Protein AF-A0A6P4F4S9-F1 (afdb_monomer)

pLDDT: mean 83.83, std 7.06, range [58.62, 95.06]

Radius of gyration: 34.15 Å; Cα contacts (8 Å, |Δi|>4): 92; chains: 1; bounding box: 69×29×88 Å

Nearest PDB structures (foldseek):
  9b37-assembly1_A  TM=6.968E-01  e=6.459E-10  Rattus norvegicus
  9dxs-assembly1_A  TM=6.584E-01  e=6.852E-10  Rattus norvegicus
  9b61-assembly1_D  TM=5.769E-01  e=2.370E-08  Rattus norvegicus
  9b67-assembly1_D  TM=5.600E-01  e=2.234E-08  Rattus norvegicus
  7tnn-assembly1_C  TM=4.985E-01  e=6.862E-08  Rattus norvegicus

Sequence (135 aa):
MTLAFVFIARLSYREWLPPNPAIQDPDELENIWNVNNSTWLMVGSIMQQGCDILPRGPHMRILTGMWWFFALMMLSTYTANLAAFLTSNKWQSSIKSLQDLIEQDEVQFGSMRGDSTSLFFSESNDTDYQRAWTR

Mean predicted aligned error: 11.66 Å

Organism: Drosophila rhopaloa (NCBI:txid1041015)

Secondary structure (DSSP, 8-state):
-HHHHHHHHHH-GGGEE-SSTT-SS-S--EE---HHHHHHHHHHHHTT---S----SHHHHHHHHHHHHHHHHHHHHHHHHHHHHHH------S-SSHHHHHH-SSS-----TTSHHHHHHHH---HHHHHHHH-

Structure (mmCIF, N/CA/C/O backbone):
data_AF-A0A6P4F4S9-F1
#
_entry.id   AF-A0A6P4F4S9-F1
#
loop_
_atom_site.group_PDB
_atom_site.id
_atom_site.type_symbol
_atom_site.label_atom_id
_atom_site.label_alt_id
_atom_site.label_comp_id
_atom_site.label_asym_id
_atom_site.label_entity_id
_atom_site.label_seq_id
_atom_site.pdbx_PDB_ins_code
_atom_site.Cartn_x
_atom_site.Cartn_y
_atom_site.Cartn_z
_atom_site.occupancy
_atom_site.B_iso_or_equiv
_atom_site.auth_seq_id
_atom_site.auth_comp_id
_atom_site.auth_asym_id
_atom_site.auth_atom_id
_atom_site.pdbx_PDB_model_num
ATOM 1 N N . MET A 1 1 ? -1.302 1.464 -13.918 1.00 80.50 1 MET A N 1
ATOM 2 C CA . MET A 1 1 ? 0.126 1.825 -13.765 1.00 80.50 1 MET A CA 1
ATOM 3 C C . MET A 1 1 ? 1.057 0.959 -14.596 1.00 80.50 1 MET A C 1
ATOM 5 O O . MET A 1 1 ? 1.834 1.520 -15.348 1.00 80.50 1 MET A O 1
ATOM 9 N N . THR A 1 2 ? 0.957 -0.371 -14.538 1.00 86.38 2 THR A N 1
ATOM 10 C CA . THR A 1 2 ? 1.782 -1.297 -15.345 1.00 86.38 2 THR A CA 1
ATOM 11 C C . THR A 1 2 ? 1.770 -0.983 -16.846 1.00 86.38 2 THR A C 1
ATOM 13 O O . THR A 1 2 ? 2.827 -0.864 -17.449 1.00 86.38 2 THR A O 1
ATOM 16 N N . LEU A 1 3 ? 0.594 -0.745 -17.436 1.00 86.25 3 LEU A N 1
ATOM 17 C CA . LEU A 1 3 ? 0.472 -0.378 -18.855 1.00 86.25 3 LEU A CA 1
ATOM 18 C C . LEU A 1 3 ? 1.090 0.990 -19.176 1.00 86.25 3 LEU A C 1
ATOM 20 O O . LEU A 1 3 ? 1.766 1.132 -20.187 1.00 86.25 3 LEU A O 1
ATOM 24 N N . ALA A 1 4 ? 0.909 1.980 -18.296 1.00 85.44 4 ALA A N 1
ATOM 25 C CA . ALA A 1 4 ? 1.530 3.297 -18.447 1.00 85.44 4 ALA A CA 1
ATOM 26 C C . ALA A 1 4 ? 3.061 3.207 -18.342 1.00 85.44 4 ALA A C 1
ATOM 28 O O . ALA A 1 4 ? 3.774 3.849 -19.106 1.00 85.44 4 ALA A O 1
ATOM 29 N N . PHE A 1 5 ? 3.561 2.360 -17.441 1.00 88.81 5 PHE A N 1
ATOM 30 C CA . PHE A 1 5 ? 4.981 2.075 -17.285 1.00 88.81 5 PHE A CA 1
ATOM 31 C C . PHE A 1 5 ? 5.559 1.421 -18.544 1.00 88.81 5 PHE A C 1
ATOM 33 O O . PHE A 1 5 ? 6.561 1.898 -19.059 1.00 88.81 5 PHE A O 1
ATOM 40 N N . VAL A 1 6 ? 4.899 0.393 -19.092 1.00 89.12 6 VAL A N 1
ATOM 41 C CA . VAL A 1 6 ? 5.307 -0.245 -20.358 1.00 89.12 6 VAL A CA 1
ATOM 42 C C . VAL A 1 6 ? 5.266 0.756 -21.514 1.00 89.12 6 VAL A C 1
ATOM 44 O O . VAL A 1 6 ? 6.193 0.803 -22.316 1.00 89.12 6 VAL A O 1
ATOM 47 N N . PHE A 1 7 ? 4.238 1.602 -21.589 1.00 88.38 7 PHE A N 1
ATOM 48 C CA . PHE A 1 7 ? 4.127 2.620 -22.633 1.00 88.38 7 PHE A CA 1
ATOM 49 C C . PHE A 1 7 ? 5.285 3.628 -22.583 1.00 88.38 7 PHE A C 1
ATOM 51 O O . PHE A 1 7 ? 5.947 3.866 -23.593 1.00 88.38 7 PHE A O 1
ATOM 58 N N . ILE A 1 8 ? 5.593 4.169 -21.401 1.00 87.00 8 ILE A N 1
ATOM 59 C CA . ILE A 1 8 ? 6.705 5.115 -21.222 1.00 87.00 8 ILE A CA 1
ATOM 60 C C . ILE A 1 8 ? 8.056 4.413 -21.431 1.00 87.00 8 ILE A C 1
ATOM 62 O O . ILE A 1 8 ? 8.958 5.003 -22.026 1.00 87.00 8 ILE A O 1
ATOM 66 N N . ALA A 1 9 ? 8.185 3.143 -21.033 1.00 86.19 9 ALA A N 1
ATOM 67 C CA . ALA A 1 9 ? 9.382 2.347 -21.287 1.00 86.19 9 ALA A CA 1
ATOM 68 C C . ALA A 1 9 ? 9.635 2.166 -22.787 1.00 86.19 9 ALA A C 1
ATOM 70 O O . ALA A 1 9 ? 10.780 2.238 -23.222 1.00 86.19 9 ALA A O 1
ATOM 71 N N . ARG A 1 10 ? 8.581 1.967 -23.590 1.00 85.06 10 ARG A N 1
ATOM 72 C CA . ARG A 1 10 ? 8.689 1.835 -25.052 1.00 85.06 10 ARG A CA 1
ATOM 73 C C . ARG A 1 10 ? 9.049 3.158 -25.730 1.00 85.06 10 ARG A C 1
ATOM 75 O O . ARG A 1 10 ? 9.810 3.143 -26.691 1.00 85.06 10 ARG A O 1
ATOM 82 N N . LEU A 1 11 ? 8.567 4.287 -25.205 1.00 84.19 11 LEU A N 1
ATOM 83 C CA . LEU A 1 11 ? 8.919 5.627 -25.693 1.00 84.19 11 LEU A CA 1
ATOM 84 C C . LEU A 1 11 ? 10.331 6.075 -25.284 1.00 84.19 11 LEU A C 1
ATOM 86 O O . LEU A 1 11 ? 10.925 6.932 -25.937 1.00 84.19 11 LEU A O 1
ATOM 90 N N . SER A 1 12 ? 10.881 5.534 -24.195 1.00 83.25 12 SER A N 1
ATOM 91 C CA . SER A 1 12 ? 12.186 5.954 -23.694 1.00 83.25 12 SER A CA 1
ATOM 92 C C . SER A 1 12 ? 13.322 5.237 -24.421 1.00 83.25 12 SER A C 1
ATOM 94 O O . SER A 1 12 ? 13.629 4.089 -24.122 1.00 83.25 12 SER A O 1
ATOM 96 N N . TYR A 1 13 ? 14.016 5.949 -25.316 1.00 75.94 13 TYR A N 1
ATOM 97 C CA . TYR A 1 13 ? 15.194 5.436 -26.037 1.00 75.94 13 TYR A CA 1
ATOM 98 C C . TYR A 1 13 ? 16.275 4.844 -25.108 1.00 75.94 13 TYR A C 1
ATOM 100 O O . TYR A 1 13 ? 16.947 3.885 -25.458 1.00 75.94 13 TYR A O 1
ATOM 108 N N . ARG A 1 14 ? 16.403 5.366 -23.881 1.00 78.06 14 ARG A N 1
ATOM 109 C CA . ARG A 1 14 ? 17.406 4.930 -22.890 1.00 78.06 14 ARG A CA 1
ATOM 110 C C . ARG A 1 14 ? 17.157 3.548 -22.275 1.00 78.06 14 ARG A C 1
ATOM 112 O O . ARG A 1 14 ? 18.039 3.046 -21.584 1.00 78.06 14 ARG A O 1
ATOM 119 N N . GLU A 1 15 ? 15.972 2.978 -22.463 1.00 81.75 15 GLU A N 1
ATOM 120 C CA . GLU A 1 15 ? 15.626 1.636 -21.970 1.00 81.75 15 GLU A CA 1
ATOM 121 C C . GLU A 1 15 ? 15.929 0.536 -22.997 1.00 81.75 15 GLU A C 1
ATOM 123 O O . GLU A 1 15 ? 15.884 -0.645 -22.660 1.00 81.75 15 GLU A O 1
ATOM 128 N N . TRP A 1 16 ? 16.242 0.914 -24.238 1.00 83.56 16 TRP A N 1
ATOM 129 C CA . TRP A 1 16 ? 16.618 -0.010 -25.298 1.00 83.56 16 TRP A CA 1
ATOM 130 C C . TRP A 1 16 ? 18.091 -0.378 -25.134 1.00 83.56 16 TRP A C 1
ATOM 132 O O . TRP A 1 16 ? 18.956 0.501 -25.088 1.00 83.56 16 TRP A O 1
ATOM 142 N N . LEU A 1 17 ? 18.372 -1.671 -24.985 1.00 79.56 17 LEU A N 1
ATOM 143 C CA . LEU A 1 17 ? 19.703 -2.183 -24.677 1.00 79.56 17 LEU A CA 1
ATOM 144 C C . LEU A 1 17 ? 20.108 -3.294 -25.639 1.00 79.56 17 LEU A C 1
ATOM 146 O O . LEU A 1 17 ? 19.248 -4.055 -26.081 1.00 79.56 17 LEU A O 1
ATOM 150 N N . PRO A 1 18 ? 21.411 -3.426 -25.934 1.00 78.38 18 PRO A N 1
ATOM 151 C CA . PRO A 1 18 ? 21.901 -4.590 -26.646 1.00 78.38 18 PRO A CA 1
ATOM 152 C C . PRO A 1 18 ? 21.633 -5.864 -25.832 1.00 78.38 18 PRO A C 1
ATOM 154 O O . PRO A 1 18 ? 21.865 -5.855 -24.617 1.00 78.38 18 PRO A O 1
ATOM 157 N N . PRO A 1 19 ? 21.237 -6.974 -26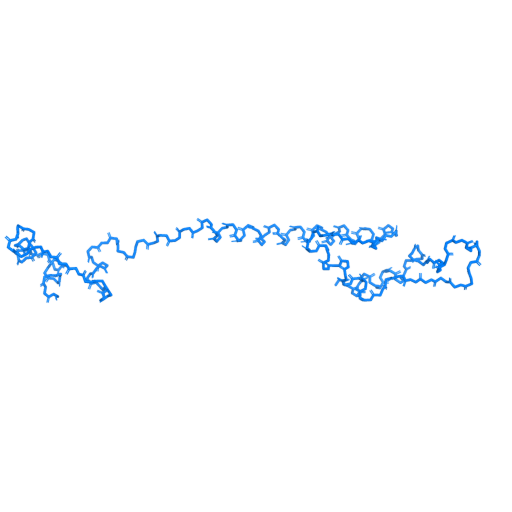.479 1.00 75.50 19 PRO A N 1
ATOM 158 C CA . PRO A 1 19 ? 21.075 -8.266 -25.811 1.00 75.50 19 PRO A CA 1
ATOM 159 C C . PRO A 1 19 ? 22.389 -8.765 -25.190 1.00 75.50 19 PRO A C 1
ATOM 161 O O . PRO A 1 19 ? 22.375 -9.460 -24.175 1.00 75.50 19 PRO A O 1
ATOM 164 N N . ASN A 1 20 ? 23.538 -8.360 -25.749 1.00 76.38 20 ASN A N 1
ATOM 165 C CA . ASN A 1 20 ? 24.855 -8.624 -25.181 1.00 76.38 20 ASN A CA 1
ATOM 166 C C . ASN A 1 20 ? 25.667 -7.322 -25.017 1.00 76.38 20 ASN A C 1
ATOM 168 O O . ASN A 1 20 ? 26.013 -6.699 -26.023 1.00 76.38 20 ASN A O 1
ATOM 172 N N . PRO A 1 21 ? 26.047 -6.921 -23.787 1.00 71.94 21 PRO A N 1
ATOM 173 C CA . PRO A 1 21 ? 26.797 -5.685 -23.542 1.00 71.94 21 PRO A CA 1
ATOM 174 C C . PRO A 1 21 ? 28.233 -5.688 -24.099 1.00 71.94 21 PRO A C 1
ATOM 176 O O . PRO A 1 21 ? 28.885 -4.649 -24.077 1.00 71.94 21 PRO A O 1
ATOM 179 N N . ALA A 1 22 ? 28.737 -6.831 -24.578 1.00 74.94 22 ALA A N 1
ATOM 180 C CA . ALA A 1 22 ? 30.067 -6.953 -25.179 1.00 74.94 22 ALA A CA 1
ATOM 181 C C . ALA A 1 22 ? 30.121 -6.589 -26.679 1.00 74.94 22 ALA A C 1
ATOM 183 O O . ALA A 1 22 ? 31.210 -6.533 -27.246 1.00 74.94 22 ALA A O 1
ATOM 184 N N . ILE A 1 23 ? 28.973 -6.366 -27.330 1.00 73.19 23 ILE A N 1
ATOM 185 C CA . ILE A 1 23 ? 28.895 -5.993 -28.750 1.00 73.19 23 ILE A CA 1
ATOM 186 C C . ILE A 1 23 ? 28.836 -4.463 -28.846 1.00 73.19 23 ILE A C 1
ATOM 188 O O . ILE A 1 23 ? 27.979 -3.837 -28.226 1.00 73.19 23 ILE A O 1
ATOM 192 N N . GLN A 1 24 ? 29.772 -3.869 -29.591 1.00 67.44 24 GLN A N 1
ATOM 193 C CA . GLN A 1 24 ? 29.969 -2.415 -29.649 1.00 67.44 24 GLN A CA 1
ATOM 194 C C . GLN A 1 24 ? 28.932 -1.705 -30.537 1.00 67.44 24 GLN A C 1
ATOM 196 O O . GLN A 1 24 ? 28.480 -0.622 -30.174 1.00 67.44 24 GLN A O 1
ATOM 201 N N . ASP A 1 25 ? 28.500 -2.362 -31.619 1.00 71.19 25 ASP A N 1
ATOM 202 C CA . ASP A 1 25 ? 27.428 -1.924 -32.519 1.00 71.19 25 ASP A CA 1
ATOM 203 C C . ASP A 1 25 ? 26.399 -3.060 -32.661 1.00 71.19 25 ASP A C 1
ATOM 205 O O . ASP A 1 25 ? 26.595 -3.985 -33.450 1.00 71.19 25 ASP A O 1
ATOM 209 N N . PRO A 1 26 ? 25.351 -3.080 -31.826 1.00 70.19 26 PRO A N 1
ATOM 210 C CA . PRO A 1 26 ? 24.313 -4.100 -31.893 1.00 70.19 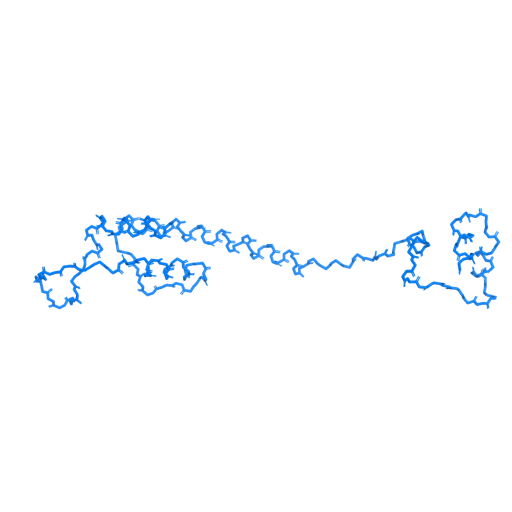26 PRO A CA 1
ATOM 211 C C . PRO A 1 26 ? 23.346 -3.830 -33.056 1.00 70.19 26 PRO A C 1
ATOM 213 O O . PRO A 1 26 ? 22.813 -2.728 -33.176 1.00 70.19 26 PRO A O 1
ATOM 216 N N . ASP A 1 27 ? 23.058 -4.855 -33.859 1.00 71.25 27 ASP A N 1
ATOM 217 C CA . ASP A 1 27 ?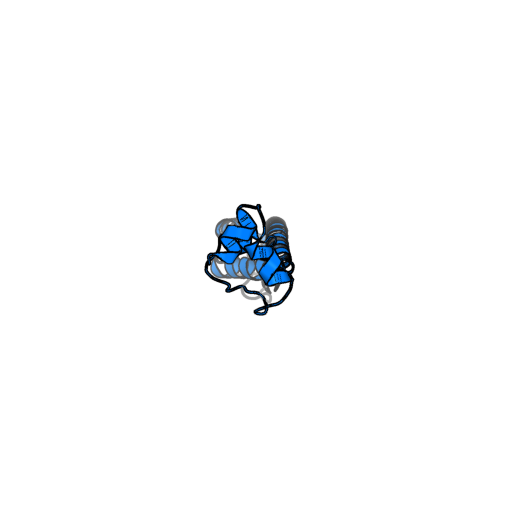 22.043 -4.785 -34.924 1.00 71.25 27 ASP A CA 1
ATOM 218 C C . ASP A 1 27 ? 20.609 -4.693 -34.362 1.00 71.25 27 ASP A C 1
ATOM 220 O O . ASP A 1 27 ? 19.703 -4.173 -35.013 1.00 71.25 27 ASP A O 1
ATOM 224 N N . GLU A 1 28 ? 20.404 -5.165 -33.127 1.00 75.38 28 GLU A N 1
ATOM 225 C CA . GLU A 1 28 ? 19.105 -5.212 -32.457 1.00 75.38 28 GLU A CA 1
ATOM 226 C C . GLU A 1 28 ? 19.201 -4.646 -31.034 1.00 75.38 28 GLU A C 1
ATOM 228 O O . GLU A 1 28 ? 20.093 -5.000 -30.258 1.00 75.38 28 GLU A O 1
ATOM 233 N N . LEU A 1 29 ? 18.257 -3.770 -30.674 1.00 80.00 29 LEU A N 1
ATOM 234 C CA . LEU A 1 29 ? 18.060 -3.336 -29.295 1.00 80.00 29 LEU A CA 1
ATOM 235 C C . LEU A 1 29 ? 16.774 -3.945 -28.742 1.00 80.00 29 LEU A C 1
ATOM 237 O O . LEU A 1 29 ? 15.713 -3.872 -29.363 1.00 80.00 29 LEU A O 1
ATOM 241 N N . GLU A 1 30 ? 16.854 -4.464 -27.525 1.00 79.00 30 GLU A N 1
ATOM 242 C CA . GLU A 1 30 ? 15.724 -5.040 -26.815 1.00 79.00 30 GLU A CA 1
ATOM 243 C C . GLU A 1 30 ? 15.279 -4.144 -25.662 1.00 79.00 30 GLU A C 1
ATOM 245 O O . GLU A 1 30 ? 16.075 -3.495 -24.979 1.00 79.00 30 GLU A O 1
ATOM 250 N N . ASN A 1 31 ? 13.969 -4.132 -25.425 1.00 83.50 31 ASN A N 1
ATOM 251 C CA . ASN A 1 31 ? 13.378 -3.494 -24.261 1.00 83.50 31 ASN A CA 1
ATOM 252 C C . ASN A 1 31 ? 12.944 -4.570 -23.262 1.00 83.50 31 ASN A C 1
ATOM 254 O O . ASN A 1 31 ? 12.039 -5.360 -23.536 1.00 83.50 31 ASN A O 1
ATOM 258 N N . ILE A 1 32 ? 13.570 -4.568 -22.086 1.00 82.44 32 ILE A N 1
ATOM 259 C CA . ILE A 1 32 ? 13.350 -5.557 -21.019 1.00 82.44 32 ILE A CA 1
ATOM 260 C C . ILE A 1 32 ? 11.955 -5.381 -20.375 1.00 82.44 32 ILE A C 1
ATOM 262 O O . ILE A 1 32 ? 11.433 -6.288 -19.719 1.00 82.44 32 ILE A O 1
ATOM 266 N N . TRP A 1 33 ? 11.302 -4.231 -20.569 1.00 84.81 33 TRP A N 1
ATOM 267 C CA . TRP A 1 33 ? 10.015 -3.908 -19.957 1.00 84.81 33 TRP A CA 1
ATOM 268 C C . TRP A 1 33 ? 8.828 -4.467 -20.744 1.00 84.81 33 TRP A C 1
ATOM 270 O O . TRP A 1 33 ? 8.217 -3.812 -21.593 1.00 84.81 33 TRP A O 1
ATOM 280 N N . ASN A 1 34 ? 8.463 -5.694 -20.385 1.00 87.12 34 ASN A N 1
ATOM 281 C CA . ASN A 1 34 ? 7.188 -6.315 -20.732 1.00 87.12 34 ASN A CA 1
ATOM 282 C C . ASN A 1 34 ? 6.191 -6.205 -19.572 1.00 87.12 34 ASN A C 1
ATOM 284 O O . ASN A 1 34 ? 6.580 -5.962 -18.430 1.00 87.12 34 ASN A O 1
ATOM 288 N N . VAL A 1 35 ? 4.903 -6.449 -19.842 1.00 88.12 35 VAL A N 1
ATOM 289 C CA . VAL A 1 35 ? 3.836 -6.390 -18.821 1.00 88.12 35 VAL A CA 1
ATOM 290 C C . VAL A 1 35 ? 4.165 -7.263 -17.608 1.00 88.12 35 VAL A C 1
ATOM 292 O O . VAL A 1 35 ? 3.971 -6.820 -16.478 1.00 88.12 35 VAL A O 1
ATOM 295 N N . ASN A 1 36 ? 4.732 -8.453 -17.820 1.00 89.31 36 ASN A N 1
ATOM 296 C CA . ASN A 1 36 ? 5.138 -9.351 -16.736 1.00 89.31 36 ASN A CA 1
ATOM 297 C C . ASN A 1 36 ? 6.242 -8.735 -15.865 1.00 89.31 36 ASN A C 1
ATOM 299 O O . ASN A 1 36 ? 6.080 -8.647 -14.651 1.00 89.31 36 ASN A O 1
ATOM 303 N N . ASN A 1 37 ? 7.312 -8.223 -16.477 1.00 88.00 37 ASN A N 1
ATOM 304 C CA . ASN A 1 37 ? 8.438 -7.613 -15.759 1.00 88.00 37 ASN A CA 1
ATOM 305 C C . ASN A 1 37 ? 8.020 -6.329 -15.026 1.00 88.00 37 ASN A C 1
ATOM 307 O O . ASN A 1 37 ? 8.404 -6.105 -13.879 1.00 88.00 37 ASN A O 1
ATOM 311 N N . SER A 1 38 ? 7.167 -5.507 -15.641 1.00 88.88 38 SER A N 1
ATOM 312 C CA . SER A 1 38 ? 6.597 -4.329 -14.982 1.00 88.88 38 SER A CA 1
ATOM 313 C C . SER A 1 38 ? 5.657 -4.703 -13.835 1.00 88.88 38 SER A C 1
ATOM 315 O O . SER A 1 38 ? 5.621 -4.006 -12.827 1.00 88.88 38 SER A O 1
ATOM 317 N N . THR A 1 39 ? 4.908 -5.801 -13.954 1.00 89.12 39 THR A N 1
ATOM 318 C CA . THR A 1 39 ? 4.060 -6.303 -12.861 1.00 89.12 39 THR A CA 1
ATOM 319 C C . THR A 1 39 ? 4.912 -6.831 -11.712 1.00 89.12 39 THR A C 1
ATOM 321 O O . THR A 1 39 ? 4.614 -6.533 -10.559 1.00 89.12 39 THR A O 1
ATOM 324 N N . TRP A 1 40 ? 6.013 -7.519 -12.015 1.00 89.25 40 TRP A N 1
ATOM 325 C CA . TRP A 1 40 ? 6.972 -7.986 -11.017 1.00 89.25 40 TRP A CA 1
ATOM 326 C C . TRP A 1 40 ? 7.560 -6.835 -10.191 1.00 89.25 40 TRP A C 1
ATOM 328 O O . TRP A 1 40 ? 7.498 -6.867 -8.964 1.00 89.25 40 TRP A O 1
ATOM 338 N N . LEU A 1 41 ? 8.014 -5.762 -10.852 1.00 88.00 41 LEU A N 1
ATOM 339 C CA . LEU A 1 41 ? 8.458 -4.526 -10.191 1.00 88.00 41 LEU A CA 1
ATOM 340 C C . LEU A 1 41 ? 7.375 -3.951 -9.261 1.00 88.00 41 LEU A C 1
ATOM 342 O O . LEU A 1 41 ? 7.666 -3.504 -8.150 1.00 88.00 41 LEU A O 1
ATOM 346 N N . MET A 1 42 ? 6.121 -3.939 -9.711 1.00 88.31 42 MET A N 1
ATOM 347 C CA . MET A 1 42 ? 5.012 -3.329 -8.972 1.00 88.31 42 MET A CA 1
ATOM 348 C C . MET A 1 42 ? 4.652 -4.132 -7.723 1.00 88.31 42 MET A C 1
ATOM 350 O O . MET A 1 42 ? 4.476 -3.543 -6.657 1.00 88.31 42 MET A O 1
ATOM 354 N N . VAL A 1 43 ? 4.611 -5.462 -7.837 1.00 89.56 43 VAL A N 1
ATOM 355 C CA . VAL A 1 43 ? 4.386 -6.373 -6.706 1.00 89.56 43 VAL A CA 1
ATOM 356 C C . VAL A 1 43 ? 5.552 -6.303 -5.719 1.00 89.56 43 VAL A C 1
ATOM 358 O O . VAL A 1 43 ? 5.321 -6.087 -4.529 1.00 89.56 43 VAL A O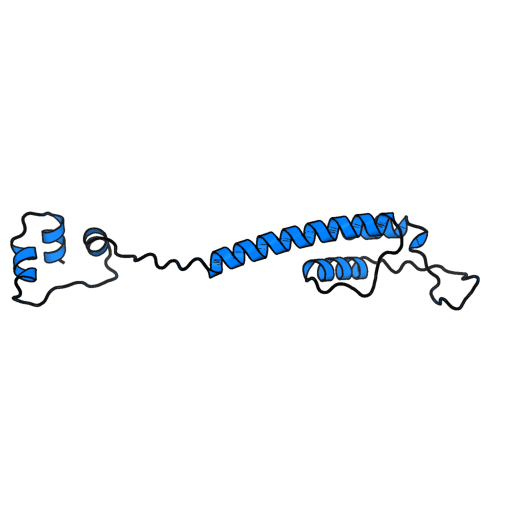 1
ATOM 361 N N . GLY A 1 44 ? 6.797 -6.380 -6.201 1.00 89.31 44 GLY A N 1
ATOM 362 C CA . GLY A 1 44 ? 7.994 -6.277 -5.358 1.00 89.31 44 GLY A CA 1
ATOM 363 C C . GLY A 1 44 ? 8.085 -4.946 -4.603 1.00 89.31 44 GLY A C 1
ATOM 364 O O . GLY A 1 44 ? 8.515 -4.910 -3.450 1.00 89.31 44 GLY A O 1
ATOM 365 N N . SER A 1 45 ? 7.599 -3.857 -5.210 1.00 88.38 45 SER A N 1
ATOM 366 C CA . SER A 1 45 ? 7.519 -2.538 -4.568 1.00 88.38 45 SER A CA 1
ATOM 367 C C . SER A 1 45 ? 6.498 -2.486 -3.426 1.00 88.38 45 SER A C 1
ATOM 369 O O . SER A 1 45 ? 6.778 -1.881 -2.396 1.00 88.38 45 SER A O 1
ATOM 371 N N . ILE A 1 46 ? 5.329 -3.124 -3.577 1.00 88.75 46 ILE A N 1
ATOM 372 C CA . ILE A 1 46 ? 4.316 -3.205 -2.507 1.00 88.75 46 ILE A CA 1
ATOM 373 C C . ILE A 1 46 ? 4.826 -4.071 -1.349 1.00 88.75 46 ILE A C 1
ATOM 375 O O . ILE A 1 46 ? 4.617 -3.736 -0.187 1.00 88.75 46 ILE A O 1
ATOM 379 N N . MET A 1 47 ? 5.526 -5.162 -1.664 1.00 89.12 47 MET A N 1
ATOM 380 C CA . MET A 1 47 ? 6.071 -6.094 -0.673 1.00 89.12 47 MET A CA 1
ATOM 381 C C . MET A 1 47 ? 7.364 -5.607 0.004 1.00 89.12 47 MET A C 1
ATOM 383 O O . MET A 1 47 ? 7.904 -6.328 0.836 1.00 89.12 47 MET A O 1
ATOM 387 N N . GLN A 1 48 ? 7.879 -4.421 -0.343 1.00 83.69 48 GLN A N 1
ATOM 388 C CA . GLN A 1 48 ? 9.175 -3.893 0.121 1.00 83.69 48 GLN A CA 1
ATOM 389 C C . GLN A 1 48 ? 10.393 -4.796 -0.163 1.00 83.69 48 GLN A C 1
ATOM 391 O O . GLN A 1 48 ? 11.446 -4.620 0.442 1.00 83.69 48 GLN A O 1
ATOM 396 N N . GLN A 1 49 ? 10.284 -5.746 -1.095 1.00 83.56 49 GLN A N 1
ATOM 397 C CA . GLN A 1 49 ? 11.373 -6.678 -1.424 1.00 83.56 49 GLN A CA 1
ATOM 398 C C . GLN A 1 49 ? 12.346 -6.103 -2.462 1.00 83.56 49 GLN A C 1
ATOM 400 O O . GLN A 1 49 ? 13.478 -6.566 -2.575 1.00 83.56 49 GLN A O 1
ATOM 405 N N . GLY A 1 50 ? 1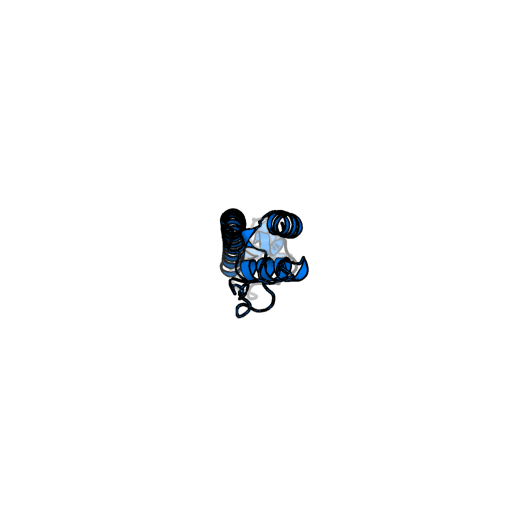1.924 -5.072 -3.201 1.00 79.44 50 GLY A N 1
ATOM 406 C CA . GLY A 1 50 ? 12.691 -4.534 -4.322 1.00 79.44 50 GLY A CA 1
ATOM 407 C C . GLY A 1 50 ? 12.631 -5.444 -5.552 1.00 79.44 50 GLY A C 1
ATOM 408 O O . GLY A 1 50 ? 11.796 -6.343 -5.644 1.00 79.44 50 GLY A O 1
ATOM 409 N N . CYS A 1 51 ? 13.475 -5.167 -6.541 1.00 80.69 51 CYS A N 1
ATOM 410 C CA . CYS A 1 51 ? 13.581 -5.953 -7.767 1.00 80.69 51 CYS A CA 1
ATOM 411 C C . CYS A 1 51 ? 14.982 -5.815 -8.371 1.00 80.69 51 CYS A C 1
ATOM 413 O O . CYS A 1 51 ? 15.600 -4.756 -8.260 1.00 80.69 51 CYS A O 1
ATOM 415 N N . ASP A 1 52 ? 15.433 -6.835 -9.097 1.00 79.12 52 ASP A N 1
ATOM 416 C CA . ASP A 1 52 ? 16.744 -6.810 -9.766 1.00 79.12 52 ASP A CA 1
ATOM 417 C C . ASP A 1 52 ? 16.755 -5.935 -11.033 1.00 79.12 52 ASP A C 1
ATOM 419 O O . ASP A 1 52 ? 17.792 -5.438 -11.471 1.00 79.12 52 ASP A O 1
ATOM 423 N N . ILE A 1 53 ? 15.579 -5.710 -11.621 1.00 80.94 53 ILE A N 1
ATOM 424 C CA . ILE A 1 53 ? 15.378 -4.908 -12.832 1.00 80.94 53 ILE A CA 1
ATOM 425 C C . ILE A 1 53 ? 15.043 -3.465 -12.459 1.00 80.94 53 ILE A C 1
ATOM 427 O O . ILE A 1 53 ? 13.935 -3.177 -12.013 1.00 80.94 53 ILE A O 1
ATOM 431 N N . LEU A 1 54 ? 15.988 -2.544 -12.669 1.00 82.31 54 LEU A N 1
ATOM 432 C CA . LEU A 1 54 ? 15.803 -1.119 -12.380 1.00 82.31 54 LEU A CA 1
ATOM 433 C C . LEU A 1 54 ? 15.695 -0.264 -13.651 1.00 82.31 54 LEU A C 1
ATOM 435 O O . LEU A 1 54 ? 16.493 -0.432 -14.576 1.00 82.31 54 LEU A O 1
ATOM 439 N N . PRO A 1 55 ? 14.783 0.725 -13.670 1.00 84.50 55 PRO A N 1
ATOM 440 C CA . PRO A 1 55 ? 14.679 1.669 -14.772 1.00 84.50 55 PRO A CA 1
ATOM 441 C C . PRO A 1 55 ? 15.879 2.620 -14.833 1.00 84.50 55 PRO A C 1
ATOM 443 O O . PRO A 1 55 ? 16.369 3.140 -13.819 1.00 84.50 55 PRO A O 1
ATOM 446 N N . ARG A 1 56 ? 16.345 2.894 -16.052 1.00 81.06 56 ARG A N 1
ATOM 447 C CA . ARG A 1 56 ? 17.534 3.719 -16.317 1.00 81.06 56 ARG A CA 1
ATOM 448 C C . ARG A 1 56 ? 17.174 5.143 -16.718 1.00 81.06 56 ARG A C 1
ATOM 450 O O . ARG A 1 56 ? 17.836 6.087 -16.286 1.00 81.06 56 ARG A O 1
ATOM 457 N N . GLY A 1 57 ? 16.126 5.313 -17.517 1.00 85.19 57 GLY A N 1
ATOM 458 C CA . GLY A 1 57 ? 15.668 6.600 -18.016 1.00 85.19 57 GLY A CA 1
ATOM 459 C C . GLY A 1 57 ? 15.178 7.523 -16.890 1.00 85.19 57 GLY A C 1
ATOM 460 O O . GLY A 1 57 ? 14.518 7.065 -15.954 1.00 85.19 57 GLY A O 1
ATOM 461 N N . PRO A 1 58 ? 15.434 8.845 -16.973 1.00 85.31 58 PRO A N 1
ATOM 462 C CA . PRO A 1 58 ? 15.010 9.792 -15.937 1.00 85.31 58 PRO A CA 1
ATOM 463 C C . PRO A 1 58 ? 13.486 9.795 -15.740 1.00 85.31 58 PRO A C 1
ATOM 465 O O . PRO A 1 58 ? 13.009 9.818 -14.611 1.00 85.31 58 PRO A O 1
ATOM 468 N N . HIS A 1 59 ? 12.717 9.683 -16.826 1.00 87.25 59 HIS A N 1
ATOM 469 C CA . HIS A 1 59 ? 11.252 9.629 -16.782 1.00 87.25 59 HIS A CA 1
ATOM 470 C C . HIS A 1 59 ? 10.740 8.382 -16.049 1.00 87.25 59 HIS A C 1
ATOM 472 O O . HIS A 1 59 ? 9.830 8.464 -15.226 1.00 87.25 59 HIS A O 1
ATOM 478 N N . MET A 1 60 ? 11.378 7.237 -16.297 1.00 87.75 60 MET A N 1
ATOM 479 C CA . MET A 1 60 ? 11.029 5.964 -15.671 1.00 87.75 60 MET A CA 1
ATOM 480 C C . MET A 1 60 ? 11.359 5.961 -14.175 1.00 87.75 60 MET A C 1
ATOM 482 O O . MET A 1 60 ? 10.588 5.441 -13.368 1.00 87.75 60 MET A O 1
ATOM 486 N N . ARG A 1 61 ? 12.463 6.607 -13.781 1.00 89.38 61 ARG A N 1
ATOM 487 C CA . ARG A 1 61 ? 12.834 6.789 -12.370 1.00 89.38 61 ARG A CA 1
ATOM 488 C C . ARG A 1 61 ? 11.844 7.667 -11.613 1.00 89.38 61 ARG A C 1
ATOM 490 O O . ARG A 1 61 ? 11.471 7.312 -10.502 1.00 89.38 61 ARG A O 1
ATOM 497 N N . ILE A 1 62 ? 11.376 8.762 -12.216 1.00 90.31 62 ILE A N 1
ATOM 498 C CA . ILE A 1 62 ? 10.353 9.625 -11.603 1.00 90.31 62 ILE A CA 1
ATOM 499 C C . ILE A 1 62 ? 9.046 8.846 -11.406 1.00 90.31 62 ILE A C 1
ATOM 501 O O . ILE A 1 62 ? 8.473 8.872 -10.318 1.00 90.31 62 ILE A O 1
ATOM 505 N N . LEU A 1 63 ? 8.607 8.097 -12.424 1.00 90.06 63 LEU A N 1
ATOM 506 C CA . LEU A 1 63 ? 7.403 7.267 -12.342 1.00 90.06 63 LEU A CA 1
ATOM 507 C C . LEU A 1 63 ? 7.515 6.195 -11.246 1.00 90.06 63 LEU A C 1
ATOM 509 O O . LEU A 1 63 ? 6.576 5.989 -10.479 1.00 90.06 63 LEU A O 1
ATOM 513 N N . THR A 1 64 ? 8.678 5.548 -11.148 1.00 89.44 64 THR A N 1
ATOM 514 C CA . THR A 1 64 ? 8.964 4.543 -10.112 1.00 89.44 64 THR A CA 1
ATOM 515 C C . THR A 1 64 ? 9.004 5.167 -8.723 1.00 89.44 64 THR A C 1
ATOM 517 O O . THR A 1 64 ? 8.428 4.614 -7.796 1.00 89.44 64 THR A O 1
ATOM 520 N N . GLY A 1 65 ? 9.609 6.347 -8.573 1.00 90.62 65 GLY A N 1
ATOM 521 C CA . GLY A 1 65 ? 9.634 7.075 -7.304 1.00 90.62 65 GLY A CA 1
ATOM 522 C C . GLY A 1 65 ? 8.233 7.471 -6.831 1.00 90.62 65 GLY A C 1
ATOM 523 O O . GLY A 1 65 ? 7.897 7.275 -5.665 1.00 90.62 65 GLY A O 1
ATOM 524 N N . MET A 1 66 ? 7.379 7.946 -7.743 1.00 91.31 66 MET A N 1
ATOM 525 C CA . MET A 1 66 ? 5.972 8.225 -7.438 1.00 91.31 66 MET A CA 1
ATOM 526 C C . MET A 1 66 ? 5.224 6.953 -7.012 1.00 91.31 66 MET A C 1
ATOM 528 O O . MET A 1 66 ? 4.437 6.983 -6.066 1.00 91.31 66 MET A O 1
ATOM 532 N N . TRP A 1 67 ? 5.492 5.825 -7.675 1.00 90.56 67 TRP A N 1
ATOM 533 C CA . TRP A 1 67 ? 4.921 4.532 -7.302 1.00 90.56 67 TRP A CA 1
ATOM 534 C C . TRP A 1 67 ? 5.391 4.055 -5.925 1.00 90.56 67 TRP A C 1
ATOM 536 O O . TRP A 1 67 ? 4.574 3.610 -5.124 1.00 90.56 67 TRP A O 1
ATOM 546 N N . TRP A 1 68 ? 6.679 4.192 -5.612 1.00 90.38 68 TRP A N 1
ATOM 547 C CA . TRP A 1 68 ? 7.213 3.858 -4.293 1.00 90.38 68 TRP A CA 1
ATO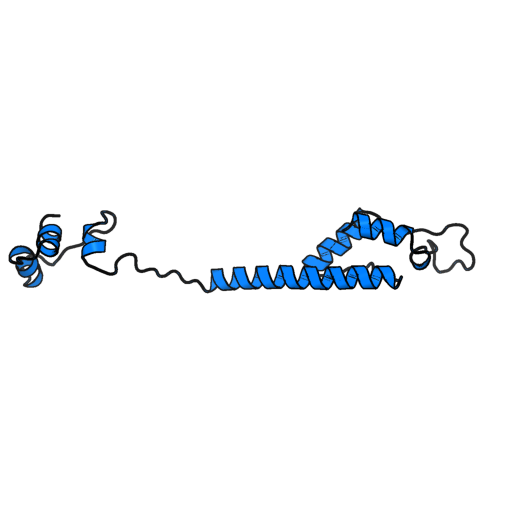M 548 C C . TRP A 1 68 ? 6.586 4.696 -3.189 1.00 90.38 68 TRP A C 1
ATOM 550 O O . TRP A 1 68 ? 6.214 4.149 -2.155 1.00 90.38 68 TRP A O 1
ATOM 560 N N . PHE A 1 69 ? 6.398 5.995 -3.418 1.00 91.25 69 PHE A N 1
ATOM 561 C CA . PHE A 1 69 ? 5.708 6.846 -2.455 1.00 91.25 69 PHE A CA 1
ATOM 562 C C . PHE A 1 69 ? 4.270 6.370 -2.201 1.00 91.25 69 PHE A C 1
ATOM 564 O O . PHE A 1 69 ? 3.842 6.256 -1.053 1.00 91.25 69 PHE A O 1
ATOM 571 N N . PHE A 1 70 ? 3.542 6.019 -3.263 1.00 91.88 70 PHE A N 1
ATOM 572 C CA . PHE A 1 70 ? 2.201 5.446 -3.151 1.00 91.88 70 PHE A CA 1
ATOM 573 C C . PHE A 1 70 ? 2.191 4.112 -2.386 1.00 91.88 70 PHE A C 1
ATOM 575 O O . PHE A 1 70 ? 1.372 3.927 -1.485 1.00 91.88 70 PHE A O 1
ATOM 582 N N . ALA A 1 71 ? 3.115 3.201 -2.703 1.00 91.75 71 ALA A N 1
ATOM 583 C CA . ALA A 1 71 ? 3.229 1.904 -2.041 1.00 91.75 71 ALA A CA 1
ATOM 584 C C . ALA A 1 71 ? 3.532 2.052 -0.540 1.00 91.75 71 ALA A C 1
ATOM 586 O O . ALA A 1 71 ? 2.913 1.378 0.284 1.00 91.75 71 ALA A O 1
ATOM 587 N N . LEU A 1 72 ? 4.421 2.982 -0.173 1.00 91.44 72 LEU A N 1
ATOM 588 C CA . LEU A 1 72 ? 4.736 3.287 1.224 1.00 91.44 72 LEU A CA 1
ATOM 589 C C . LEU A 1 72 ? 3.527 3.840 1.981 1.00 91.44 72 LEU A C 1
ATOM 591 O O . LEU A 1 72 ? 3.271 3.410 3.105 1.00 91.44 72 LEU A O 1
ATOM 595 N N . MET A 1 73 ? 2.759 4.747 1.372 1.00 93.94 73 MET A N 1
ATOM 596 C CA . MET A 1 73 ? 1.534 5.279 1.978 1.00 93.94 73 MET A CA 1
ATOM 597 C C . MET A 1 73 ? 0.493 4.178 2.199 1.00 93.94 73 MET A C 1
ATOM 599 O O . MET A 1 73 ? -0.035 4.046 3.301 1.00 93.94 73 MET A O 1
ATOM 603 N N . MET A 1 74 ? 0.254 3.338 1.187 1.00 92.69 74 MET A N 1
ATOM 604 C CA . MET A 1 74 ? -0.675 2.209 1.283 1.00 92.69 74 MET A CA 1
ATOM 605 C C . MET A 1 74 ? -0.284 1.248 2.410 1.00 92.69 74 MET A C 1
ATOM 607 O O . MET A 1 74 ? -1.126 0.895 3.239 1.00 92.69 74 MET A O 1
ATOM 611 N N . LEU A 1 75 ? 0.989 0.847 2.472 1.00 91.75 75 LEU A N 1
ATOM 612 C CA . LEU A 1 75 ? 1.454 -0.064 3.511 1.00 91.75 75 LEU A CA 1
ATOM 613 C C . LEU A 1 75 ? 1.391 0.577 4.900 1.00 91.75 75 LEU A C 1
ATOM 615 O O . LEU A 1 75 ? 1.024 -0.098 5.859 1.00 91.75 75 LEU A O 1
ATOM 619 N N . SER A 1 76 ? 1.703 1.868 5.017 1.00 92.31 76 SER A N 1
ATOM 620 C CA . SER A 1 76 ? 1.627 2.593 6.290 1.00 92.31 76 SER A CA 1
ATOM 621 C C . SER A 1 76 ? 0.196 2.621 6.820 1.00 92.31 76 SER A C 1
ATOM 623 O O . SER A 1 76 ? -0.028 2.309 7.987 1.00 92.31 76 SER A O 1
ATOM 625 N N . THR A 1 77 ? -0.791 2.904 5.964 1.00 95.06 77 THR A N 1
ATOM 626 C CA . THR A 1 77 ? -2.209 2.850 6.345 1.00 95.06 77 THR A CA 1
ATOM 627 C C . THR A 1 77 ? -2.643 1.436 6.723 1.00 95.06 77 THR A C 1
ATOM 629 O O . THR A 1 77 ? -3.323 1.257 7.731 1.00 95.06 77 THR A O 1
ATOM 632 N N . TYR A 1 78 ? -2.232 0.417 5.962 1.00 93.88 78 TYR A N 1
ATOM 633 C CA . TYR A 1 78 ? -2.544 -0.976 6.290 1.00 93.88 78 TYR A CA 1
ATOM 634 C C . TYR A 1 78 ? -1.943 -1.394 7.638 1.00 93.88 78 TYR A C 1
ATOM 636 O O . TYR A 1 78 ? -2.639 -1.955 8.480 1.00 93.88 78 TYR A O 1
ATOM 644 N N . THR A 1 79 ? -0.677 -1.051 7.872 1.00 92.12 79 THR A N 1
ATOM 645 C CA . THR A 1 79 ? 0.039 -1.333 9.123 1.00 92.12 79 THR A CA 1
ATOM 646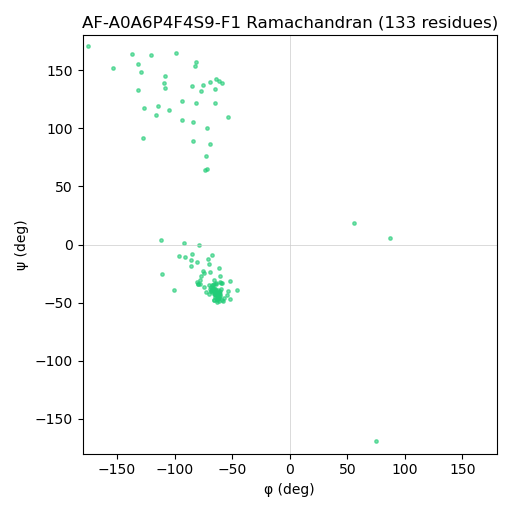 C C . THR A 1 79 ? -0.599 -0.603 10.300 1.00 92.12 79 THR A C 1
ATOM 648 O O . THR A 1 79 ? -0.763 -1.193 11.363 1.00 92.12 79 THR A O 1
ATOM 651 N N . ALA A 1 80 ? -1.026 0.649 10.112 1.00 92.69 80 ALA A N 1
ATOM 652 C CA . ALA A 1 80 ? -1.731 1.419 11.133 1.00 92.69 80 ALA A CA 1
ATOM 653 C C . ALA A 1 80 ? -3.092 0.799 11.480 1.00 92.69 80 ALA A C 1
ATOM 655 O O . ALA A 1 80 ? -3.404 0.630 12.657 1.00 92.69 80 ALA A O 1
ATOM 656 N N . ASN A 1 81 ? -3.875 0.402 10.474 1.00 94.00 81 ASN A N 1
ATOM 657 C CA . ASN A 1 81 ? -5.166 -0.253 10.688 1.00 94.00 81 ASN A CA 1
ATOM 658 C C . ASN A 1 81 ? -5.001 -1.614 11.374 1.00 94.00 81 ASN A C 1
ATOM 660 O O . ASN A 1 81 ? -5.756 -1.944 12.287 1.00 94.00 81 ASN A O 1
ATOM 664 N N . LEU A 1 82 ? -3.989 -2.383 10.974 1.00 90.56 82 LEU A N 1
ATOM 665 C CA . LEU A 1 82 ? -3.648 -3.649 11.609 1.00 90.56 82 LEU A CA 1
ATOM 666 C C . LEU A 1 82 ? -3.224 -3.445 13.069 1.00 90.56 82 LEU A C 1
ATOM 668 O O . LEU A 1 82 ? -3.712 -4.147 13.947 1.00 90.56 82 LEU A O 1
ATOM 672 N N . ALA A 1 83 ? -2.361 -2.467 13.351 1.00 91.12 83 ALA A N 1
ATOM 673 C CA . ALA A 1 83 ? -1.938 -2.143 14.711 1.00 91.12 83 ALA A CA 1
ATOM 674 C C . ALA A 1 83 ? -3.116 -1.670 15.576 1.00 91.12 83 ALA A C 1
ATOM 676 O O . ALA A 1 83 ? -3.249 -2.098 16.723 1.00 91.12 83 ALA A O 1
ATOM 677 N N . ALA A 1 84 ? -4.008 -0.843 15.025 1.00 89.94 84 ALA A N 1
ATOM 678 C CA . ALA A 1 84 ? -5.231 -0.420 15.700 1.00 89.94 84 ALA A CA 1
ATOM 679 C C . ALA A 1 84 ? -6.132 -1.618 16.026 1.00 89.94 84 ALA A C 1
ATOM 681 O O . ALA A 1 84 ? -6.677 -1.690 17.121 1.00 89.94 84 ALA A O 1
ATOM 682 N N . PHE A 1 85 ? -6.242 -2.594 15.121 1.00 86.69 85 PHE A N 1
ATOM 683 C CA . PHE A 1 85 ? -6.970 -3.832 15.385 1.00 86.69 85 PHE A CA 1
ATOM 684 C C . PHE A 1 85 ? -6.301 -4.682 16.476 1.00 86.69 85 PHE A C 1
ATOM 686 O O . PHE A 1 85 ? -6.971 -5.095 17.416 1.00 86.69 85 PHE A O 1
ATOM 693 N N . LEU A 1 86 ? -4.985 -4.897 16.395 1.00 88.44 86 LEU A N 1
ATOM 694 C CA . LEU A 1 86 ? -4.233 -5.718 17.354 1.00 88.44 86 LEU A CA 1
ATOM 695 C C . LEU A 1 86 ? -4.198 -5.118 18.765 1.00 88.44 86 LEU A C 1
ATOM 697 O O . LEU A 1 86 ? -4.181 -5.850 19.749 1.00 88.44 86 LEU A O 1
ATOM 701 N N . THR A 1 87 ? -4.175 -3.789 18.870 1.00 86.81 87 THR A N 1
ATOM 702 C CA . THR A 1 87 ? -4.222 -3.069 20.154 1.00 86.81 87 THR A CA 1
ATOM 703 C C . THR A 1 87 ? -5.641 -2.828 20.653 1.00 86.81 87 THR A C 1
ATOM 705 O O . THR A 1 87 ? -5.827 -2.512 21.830 1.00 86.81 87 THR A O 1
ATOM 708 N N . SER A 1 88 ? -6.654 -3.020 19.800 1.00 75.50 88 SER A N 1
ATOM 709 C CA . SER A 1 88 ? -8.056 -3.011 20.201 1.00 75.50 88 SER A CA 1
ATOM 710 C C . SER A 1 88 ? -8.374 -4.284 20.979 1.00 75.50 88 SER A C 1
ATOM 712 O O . SER A 1 88 ? -9.034 -5.208 20.511 1.00 75.50 88 SER A O 1
ATOM 714 N N . ASN A 1 89 ? -7.937 -4.305 22.231 1.00 67.38 89 ASN A N 1
ATOM 715 C CA . ASN A 1 89 ? -8.497 -5.185 23.232 1.00 67.38 89 ASN A CA 1
ATOM 716 C C . ASN A 1 89 ? -9.917 -4.702 23.529 1.00 67.38 89 ASN A C 1
ATOM 718 O O . ASN A 1 89 ? -10.145 -3.909 24.445 1.00 67.38 89 ASN A O 1
ATOM 722 N N . LYS A 1 90 ? -10.889 -5.168 22.743 1.00 61.47 90 LYS A N 1
ATOM 723 C CA . LYS A 1 90 ? -12.307 -5.033 23.081 1.00 61.47 90 LYS A CA 1
ATOM 724 C C . LYS A 1 90 ? -12.645 -5.979 24.234 1.00 61.47 90 LYS A C 1
ATOM 726 O O . LYS A 1 90 ? -13.460 -6.879 24.085 1.00 61.47 90 LYS A O 1
ATOM 731 N N . TRP A 1 91 ? -12.072 -5.741 25.412 1.00 58.62 91 TRP A N 1
ATOM 732 C CA . TRP A 1 91 ? -12.693 -6.157 26.668 1.00 58.62 91 TRP A CA 1
ATOM 733 C C . TRP A 1 91 ? -13.870 -5.214 26.929 1.00 58.62 91 TRP A C 1
ATOM 735 O O . TRP A 1 91 ? -13.863 -4.404 27.852 1.00 58.62 91 TRP A O 1
ATOM 745 N N . GLN A 1 92 ? -14.875 -5.244 26.055 1.00 60.97 92 GLN A N 1
ATOM 746 C CA . GLN A 1 92 ? -16.169 -4.698 26.422 1.00 60.97 92 GLN A CA 1
ATOM 747 C C . GLN A 1 92 ? -16.747 -5.697 27.416 1.00 60.97 92 GLN A C 1
ATOM 749 O O . GLN A 1 92 ? -17.211 -6.760 27.021 1.00 60.97 92 GLN A O 1
ATOM 754 N N . SER A 1 93 ? -16.648 -5.384 28.714 1.00 64.62 93 SER A N 1
ATOM 755 C CA . SER A 1 93 ? -17.451 -6.084 29.716 1.00 64.62 93 SER A CA 1
ATOM 756 C C . SER A 1 93 ? -18.900 -5.970 29.258 1.00 64.62 93 SER A C 1
ATOM 758 O O . SER A 1 93 ? -19.441 -4.862 29.231 1.00 64.62 93 SER A O 1
ATOM 760 N N . SER A 1 94 ? -19.480 -7.092 28.825 1.00 67.25 94 SER A N 1
ATOM 761 C CA . SER A 1 94 ? -20.864 -7.162 28.339 1.00 67.25 94 SER A CA 1
ATOM 762 C C . SER A 1 94 ? -21.861 -6.769 29.431 1.00 67.25 94 SER A C 1
ATOM 764 O O . SER A 1 94 ? -22.986 -6.388 29.144 1.00 67.25 94 SER A O 1
ATOM 766 N N . ILE A 1 95 ? -21.417 -6.840 30.686 1.00 75.19 95 ILE A N 1
ATOM 767 C CA . ILE A 1 95 ? -22.192 -6.561 31.882 1.00 75.19 95 ILE A CA 1
ATOM 768 C C . ILE A 1 95 ? -21.545 -5.352 32.557 1.00 75.19 95 ILE A C 1
ATOM 770 O O . ILE A 1 95 ? -20.410 -5.443 33.040 1.00 75.19 95 ILE A O 1
ATOM 774 N N . LYS A 1 96 ? -22.228 -4.206 32.567 1.00 79.75 96 LYS A N 1
ATOM 775 C CA . LYS A 1 96 ? -21.805 -3.020 33.331 1.00 79.75 96 LYS A CA 1
ATOM 776 C C . LYS A 1 96 ? -22.746 -2.731 34.490 1.00 79.75 96 LYS A C 1
ATOM 778 O O . LYS A 1 96 ? -22.326 -2.123 35.471 1.00 79.75 96 LYS A O 1
ATOM 783 N N . SER A 1 97 ? -23.993 -3.170 34.380 1.00 82.25 97 SER A N 1
ATOM 784 C CA . SER A 1 97 ? -25.035 -2.952 35.372 1.00 82.25 97 SER A CA 1
ATOM 785 C C . SER A 1 97 ? -25.867 -4.210 35.607 1.00 82.25 97 SER A C 1
ATOM 787 O O . SER A 1 97 ? -25.851 -5.151 34.813 1.00 82.25 97 SER A O 1
ATOM 789 N N . LEU A 1 98 ? -26.620 -4.215 36.709 1.00 82.06 98 LEU A N 1
ATOM 790 C CA . LEU A 1 98 ? -27.614 -5.254 36.967 1.00 82.06 98 LEU A CA 1
ATOM 791 C C . LEU A 1 98 ? -28.694 -5.274 35.873 1.00 82.06 98 LEU A C 1
ATOM 793 O O . LEU A 1 98 ? -29.187 -6.340 35.534 1.00 82.06 98 LEU A O 1
ATOM 797 N N . GLN A 1 99 ? -29.022 -4.122 35.285 1.00 82.88 99 GLN A N 1
ATOM 798 C CA . GLN A 1 99 ? -30.012 -4.029 34.215 1.00 82.88 99 GLN A CA 1
ATOM 799 C C . GLN A 1 99 ? -29.553 -4.777 32.958 1.00 82.88 99 GLN A C 1
ATOM 801 O O . GLN A 1 99 ? -30.314 -5.589 32.442 1.00 82.88 99 GLN A O 1
ATOM 806 N N . ASP A 1 100 ? -28.277 -4.643 32.568 1.00 84.31 100 ASP A N 1
ATOM 807 C CA . ASP A 1 100 ? -27.691 -5.435 31.469 1.00 84.31 100 ASP A CA 1
ATOM 808 C C . ASP A 1 100 ? -27.773 -6.948 31.752 1.00 84.31 100 ASP A C 1
ATOM 810 O O . ASP A 1 100 ? -27.926 -7.758 30.840 1.00 84.31 100 ASP A O 1
ATOM 814 N N . LEU A 1 101 ? -27.674 -7.333 33.030 1.00 83.75 101 LEU A N 1
ATOM 815 C CA . LEU A 1 101 ? -27.743 -8.721 33.488 1.00 83.75 101 LEU A CA 1
ATOM 816 C C . LEU A 1 101 ? -29.178 -9.277 33.459 1.00 83.75 101 LEU A C 1
ATOM 818 O O . LEU A 1 101 ? -29.367 -10.449 33.151 1.00 83.75 101 LEU A O 1
ATOM 822 N N . ILE A 1 102 ? -30.173 -8.441 33.771 1.00 83.69 102 ILE A N 1
ATOM 823 C CA . ILE A 1 102 ? -31.605 -8.777 33.716 1.00 83.69 102 ILE A CA 1
ATOM 824 C C . ILE A 1 102 ? -32.125 -8.758 32.270 1.00 83.69 102 ILE A C 1
ATOM 826 O O . ILE A 1 102 ? -33.099 -9.433 31.956 1.00 83.69 102 ILE A O 1
ATOM 830 N N . GLU A 1 103 ? -31.526 -7.984 31.368 1.00 83.12 103 GLU A N 1
ATOM 831 C CA . GLU A 1 103 ? -31.973 -7.933 29.972 1.00 83.12 103 GLU A CA 1
ATOM 832 C C . GLU A 1 103 ? -31.464 -9.121 29.148 1.00 83.12 103 GLU A C 1
ATOM 834 O O . GLU A 1 103 ? -32.193 -9.622 28.290 1.00 83.12 103 GLU A O 1
ATOM 839 N N . GLN A 1 104 ? -30.257 -9.622 29.425 1.00 80.62 104 GLN A N 1
ATOM 840 C CA . GLN A 1 104 ? -29.735 -10.819 28.760 1.00 80.62 104 GLN A CA 1
ATOM 841 C C . GLN A 1 104 ? -30.251 -12.122 29.397 1.00 80.62 104 GLN A C 1
ATOM 843 O O . GLN A 1 104 ? -30.530 -12.171 30.592 1.00 80.62 104 GLN A O 1
ATOM 848 N N . ASP A 1 105 ? -30.309 -13.203 28.614 1.00 79.56 105 ASP A N 1
ATOM 849 C CA . ASP A 1 105 ? -30.593 -14.571 29.096 1.00 79.56 105 ASP A CA 1
ATOM 850 C C . ASP A 1 105 ? -29.369 -15.510 28.983 1.00 79.56 105 ASP A C 1
ATOM 852 O O . ASP A 1 105 ? -29.460 -16.703 29.267 1.00 79.56 105 ASP A O 1
ATOM 856 N N . GLU A 1 106 ? -28.208 -14.997 28.557 1.00 80.88 106 GLU A N 1
ATOM 857 C CA . GLU A 1 106 ? -27.014 -15.813 28.281 1.00 80.88 106 GLU A CA 1
ATOM 858 C C . GLU A 1 106 ? -26.216 -16.175 29.548 1.00 80.88 106 GLU A C 1
ATOM 860 O O . GLU A 1 106 ? -25.635 -17.258 29.633 1.00 80.88 106 GLU A O 1
ATOM 865 N N . VAL A 1 107 ? -26.207 -15.299 30.561 1.00 81.81 107 VAL A N 1
ATOM 866 C CA . VAL A 1 107 ? -25.441 -15.486 31.805 1.00 81.81 107 VAL A CA 1
ATOM 867 C C . VAL A 1 107 ? -26.387 -15.642 32.988 1.00 81.81 107 VAL A C 1
ATOM 869 O O . VAL A 1 107 ? -27.129 -14.723 33.326 1.00 81.81 107 VAL A O 1
ATOM 872 N N . GLN A 1 108 ? -26.318 -16.793 33.658 1.00 81.00 108 GLN A N 1
ATOM 873 C CA . GLN A 1 108 ? -27.070 -17.034 34.887 1.00 81.00 108 GLN A CA 1
ATOM 874 C C . GLN A 1 108 ? -26.442 -16.292 36.065 1.00 81.00 108 GLN A C 1
ATOM 876 O O . GLN A 1 108 ? -25.223 -16.300 36.250 1.00 81.00 108 GLN A O 1
ATOM 881 N N . PHE A 1 109 ? -27.291 -15.688 36.887 1.00 84.25 109 PHE A N 1
ATOM 882 C CA . PHE A 1 109 ? -26.894 -14.973 38.089 1.00 84.25 109 PHE A CA 1
ATOM 883 C C . PHE A 1 109 ? -27.751 -15.410 39.276 1.00 84.25 109 PHE A C 1
ATOM 885 O O . PHE A 1 109 ? -28.859 -15.908 39.112 1.00 84.25 109 PHE A O 1
ATOM 892 N N . GLY A 1 110 ? -27.216 -15.260 40.486 1.00 86.31 110 GLY A N 1
ATOM 893 C CA . GLY A 1 110 ? -27.902 -15.666 41.706 1.00 86.31 110 GLY A CA 1
ATOM 894 C C . GLY A 1 110 ? -27.129 -15.272 42.959 1.00 86.31 110 GLY A C 1
ATOM 895 O O . GLY A 1 110 ? -25.981 -14.835 42.889 1.00 86.31 110 GLY A O 1
ATOM 896 N N . SER A 1 111 ? -27.770 -15.429 44.114 1.00 85.56 111 SER A N 1
ATOM 897 C CA . SER A 1 111 ? -27.176 -15.184 45.434 1.00 85.56 111 SER A CA 1
ATOM 898 C C . SER A 1 111 ? -27.208 -16.451 46.289 1.00 85.56 111 SER A C 1
ATOM 900 O O . SER A 1 111 ? -27.930 -17.406 45.989 1.00 85.56 111 SER A O 1
ATOM 902 N N . MET A 1 112 ? -26.409 -16.487 47.359 1.00 85.12 112 MET A N 1
ATOM 903 C CA . MET A 1 112 ? -26.479 -17.594 48.312 1.00 85.12 112 MET A CA 1
ATOM 904 C C . MET A 1 112 ? -27.837 -17.613 49.017 1.00 85.12 112 MET A C 1
ATOM 906 O O . MET A 1 112 ? -28.325 -16.597 49.513 1.00 85.12 112 MET A O 1
ATOM 910 N N . ARG A 1 113 ? -28.437 -18.802 49.093 1.00 82.50 113 ARG A N 1
ATOM 911 C CA . ARG A 1 113 ? -29.750 -19.006 49.707 1.00 82.50 113 ARG A CA 1
ATOM 912 C C . ARG A 1 113 ? -29.705 -18.697 51.206 1.00 82.50 113 ARG A C 1
ATOM 914 O O . ARG A 1 113 ? -28.982 -19.360 51.943 1.00 82.50 113 ARG A O 1
ATOM 921 N N . GLY A 1 114 ? -30.535 -17.751 51.645 1.00 83.44 114 GLY A N 1
ATOM 922 C CA . GLY A 1 114 ? -30.674 -17.379 53.057 1.00 83.44 114 GLY A CA 1
ATOM 923 C C . GLY A 1 114 ? -29.686 -16.313 53.533 1.00 83.44 114 GLY A C 1
ATOM 924 O O . GLY A 1 114 ? -29.663 -16.010 54.722 1.00 83.44 114 GLY A O 1
ATOM 925 N N . ASP A 1 115 ? -28.887 -15.741 52.631 1.00 87.50 115 ASP A N 1
ATOM 926 C CA . ASP A 1 115 ? -28.032 -14.600 52.948 1.00 87.50 115 ASP A CA 1
ATOM 927 C C . ASP A 1 115 ? -28.818 -13.276 52.900 1.00 87.50 115 ASP A C 1
ATOM 929 O O . ASP A 1 115 ? -29.832 -13.146 52.206 1.00 87.50 115 ASP A O 1
ATOM 933 N N . SER A 1 116 ? -28.305 -12.276 53.610 1.00 87.44 116 SER A N 1
ATOM 934 C CA . SER A 1 116 ? -28.760 -10.883 53.615 1.00 87.44 116 SER A CA 1
ATOM 935 C C . SER A 1 116 ? -29.002 -10.320 52.210 1.00 87.44 116 SER A C 1
ATOM 937 O O . SER A 1 116 ? -30.003 -9.646 51.980 1.00 87.44 116 SER A O 1
ATOM 939 N N . THR A 1 117 ? -28.145 -10.666 51.247 1.00 85.88 117 THR A N 1
ATOM 940 C CA . THR A 1 117 ? -28.277 -10.232 49.852 1.00 85.88 117 THR A CA 1
ATOM 941 C C . 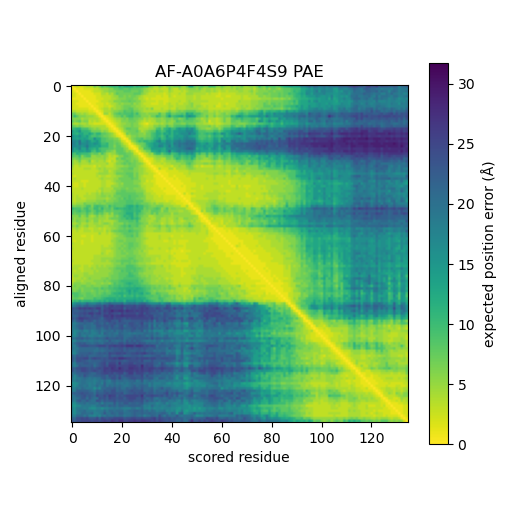THR A 1 117 ? -29.520 -10.828 49.173 1.00 85.88 117 THR A C 1
ATOM 943 O O . THR A 1 117 ? -30.197 -10.139 48.416 1.00 85.88 117 THR A O 1
ATOM 946 N N . SER A 1 118 ? -29.871 -12.085 49.475 1.00 85.44 118 SER A N 1
ATOM 947 C CA . SER 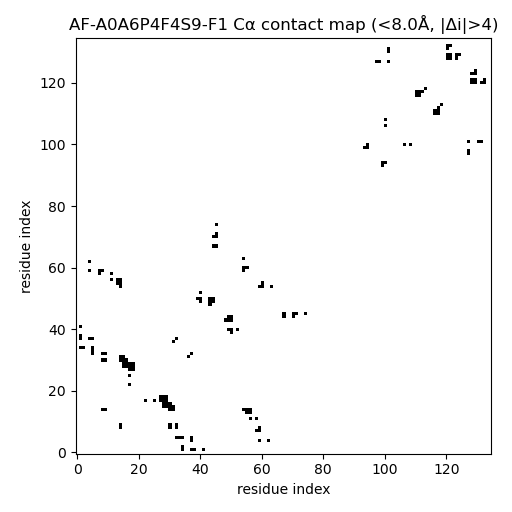A 1 118 ? -31.080 -12.737 48.939 1.00 85.44 118 SER A CA 1
ATOM 948 C C . SER A 1 118 ? -32.366 -12.133 49.513 1.00 85.44 118 SER A C 1
ATOM 950 O O . SER A 1 118 ? -33.326 -11.906 48.779 1.00 85.44 118 SER A O 1
ATOM 952 N N . LEU A 1 119 ? -32.351 -11.787 50.805 1.00 86.50 119 LEU A N 1
ATOM 953 C CA . LEU A 1 119 ? -33.445 -11.073 51.464 1.00 86.50 119 LEU A CA 1
ATOM 954 C C . LEU A 1 119 ? -33.614 -9.666 50.886 1.00 86.50 119 LEU A C 1
ATOM 956 O O . LEU A 1 119 ? -34.733 -9.272 50.568 1.00 86.50 119 LEU A O 1
ATOM 960 N N . PHE A 1 120 ? -32.509 -8.954 50.649 1.00 87.56 120 PHE A N 1
ATOM 961 C CA . PHE A 1 120 ? -32.519 -7.627 50.038 1.00 87.56 120 PHE A CA 1
ATOM 962 C C . PHE A 1 120 ? -33.200 -7.614 48.662 1.00 87.56 120 PHE A C 1
ATOM 964 O O . PHE A 1 120 ? -34.047 -6.758 48.421 1.00 87.56 120 PHE A O 1
ATOM 971 N N . PHE A 1 121 ? -32.901 -8.571 47.775 1.00 86.88 121 PHE A N 1
ATOM 972 C CA . PHE A 1 121 ? -33.575 -8.649 46.471 1.00 86.88 121 PHE A CA 1
ATOM 973 C C . PHE A 1 121 ? -35.075 -8.965 46.591 1.00 86.88 121 PHE A C 1
ATOM 975 O O . PHE A 1 121 ? -35.854 -8.492 45.768 1.00 86.88 121 PHE A O 1
ATOM 982 N N . SER A 1 122 ? -35.485 -9.712 47.623 1.00 84.88 122 SER A N 1
ATOM 983 C CA . SER A 1 122 ? -36.894 -10.060 47.857 1.00 84.88 122 SER A CA 1
ATOM 984 C C . SER A 1 122 ? -37.720 -8.944 48.515 1.00 84.88 122 SER A C 1
ATOM 986 O O . SER A 1 122 ? -38.900 -8.801 48.209 1.00 84.88 122 SER A O 1
ATOM 988 N N . GLU A 1 123 ? -37.113 -8.147 49.401 1.00 87.62 123 GLU A N 1
ATOM 989 C CA . GLU A 1 123 ? -37.782 -7.063 50.144 1.00 87.62 123 GLU A CA 1
ATOM 990 C C . GLU A 1 123 ? -37.611 -5.684 49.488 1.00 87.62 123 GLU A C 1
ATOM 992 O O . GLU A 1 123 ? -38.253 -4.710 49.886 1.00 87.62 123 GLU A O 1
ATOM 997 N N . SER A 1 124 ? -36.745 -5.583 48.479 1.00 86.88 124 SER A N 1
ATOM 998 C CA . SER A 1 124 ? -36.517 -4.359 47.721 1.00 86.88 124 SER A CA 1
ATOM 999 C C . SER A 1 124 ? -37.798 -3.849 47.048 1.00 86.88 124 SER A C 1
ATOM 1001 O O . SER A 1 124 ? -38.568 -4.608 46.458 1.00 86.88 124 SER A O 1
ATOM 1003 N N . ASN A 1 125 ? -37.993 -2.528 47.083 1.00 87.44 125 ASN A N 1
ATOM 1004 C CA . ASN A 1 125 ? -39.085 -1.835 46.394 1.00 87.44 125 ASN A CA 1
ATOM 1005 C C . ASN A 1 125 ? -38.697 -1.349 44.981 1.00 87.44 125 ASN A C 1
ATOM 1007 O O . ASN A 1 125 ? -39.489 -0.688 44.314 1.00 87.44 125 ASN A O 1
ATOM 1011 N N . ASP A 1 126 ? -37.469 -1.623 44.533 1.00 87.06 126 ASP A N 1
ATOM 1012 C CA . ASP A 1 126 ? -37.028 -1.253 43.189 1.00 87.06 126 ASP A CA 1
ATOM 1013 C C . ASP A 1 126 ? -37.445 -2.312 42.164 1.00 87.06 126 ASP A C 1
ATOM 1015 O O . ASP A 1 126 ? -37.284 -3.520 42.373 1.00 87.06 126 ASP A O 1
ATOM 1019 N N . THR A 1 127 ? -37.935 -1.846 41.021 1.00 84.31 127 THR A N 1
ATOM 1020 C CA . THR A 1 127 ? -38.444 -2.697 39.944 1.00 84.31 127 THR A CA 1
ATOM 1021 C C . THR A 1 127 ? -37.365 -3.585 39.326 1.00 84.31 127 THR A C 1
ATOM 1023 O O . THR A 1 127 ? -37.657 -4.729 38.975 1.00 84.31 127 THR A O 1
ATOM 1026 N N . ASP A 1 128 ? -36.118 -3.113 39.242 1.00 85.38 128 ASP A N 1
ATOM 1027 C CA . ASP A 1 128 ? -35.015 -3.894 38.671 1.00 85.38 128 ASP A CA 1
ATOM 1028 C C . ASP A 1 128 ? -34.589 -5.031 39.612 1.00 85.38 128 ASP A C 1
ATOM 1030 O O . ASP A 1 128 ? -34.399 -6.168 39.183 1.00 85.38 128 ASP A O 1
ATOM 1034 N N . TYR A 1 129 ? -34.537 -4.772 40.920 1.00 86.75 129 TYR A N 1
ATOM 1035 C CA . TYR A 1 129 ? -34.206 -5.792 41.919 1.00 86.75 129 TYR A CA 1
ATOM 1036 C C . TYR A 1 129 ? -35.294 -6.869 42.043 1.00 86.75 129 TYR A C 1
ATOM 1038 O O . TYR A 1 129 ? -34.973 -8.053 42.143 1.00 86.75 129 TYR A O 1
ATOM 1046 N N . GLN A 1 130 ? -36.571 -6.491 41.950 1.00 84.38 130 GLN A N 1
ATOM 1047 C CA . GLN A 1 130 ? -37.675 -7.456 41.933 1.00 84.38 130 GLN A CA 1
ATOM 1048 C C . GLN A 1 130 ? -37.668 -8.326 40.668 1.00 84.38 130 GLN A C 1
ATOM 1050 O O . GLN A 1 130 ? -37.921 -9.533 40.735 1.00 84.38 130 GLN A O 1
ATOM 1055 N N . ARG A 1 131 ? -37.339 -7.741 39.508 1.00 84.62 131 ARG A N 1
ATOM 1056 C CA . ARG A 1 131 ? -37.169 -8.491 38.252 1.00 84.62 131 ARG A CA 1
ATOM 1057 C C . ARG A 1 131 ? -35.993 -9.460 38.319 1.00 84.62 131 ARG A C 1
ATOM 1059 O O . ARG A 1 131 ? -36.125 -10.579 37.836 1.00 84.62 131 ARG A O 1
ATOM 1066 N N . ALA A 1 132 ? -34.894 -9.062 38.959 1.00 85.69 132 ALA A N 1
ATOM 1067 C CA . ALA A 1 132 ? -33.754 -9.940 39.209 1.00 85.69 132 ALA A CA 1
ATOM 1068 C C . ALA A 1 132 ? -34.098 -11.126 40.128 1.00 85.69 132 ALA A C 1
ATOM 1070 O O . ALA A 1 132 ? -33.537 -12.197 39.943 1.00 85.69 132 ALA A O 1
ATOM 1071 N N . TRP A 1 133 ? -35.007 -10.957 41.097 1.00 84.56 133 TRP A N 1
ATOM 1072 C CA . TRP A 1 133 ? -35.450 -12.034 41.997 1.00 84.56 133 TRP A CA 1
ATOM 1073 C C . TRP A 1 133 ? -36.454 -13.007 41.361 1.00 84.56 133 TRP A C 1
ATOM 1075 O O . TRP A 1 133 ? -36.527 -14.170 41.746 1.00 84.56 133 TRP A O 1
ATOM 1085 N N . THR A 1 134 ? -37.270 -12.518 40.424 1.00 79.38 134 THR A N 1
ATOM 1086 C CA . THR A 1 134 ? -38.356 -13.309 39.814 1.00 79.38 134 THR A CA 1
ATOM 1087 C C . THR A 1 134 ? -37.857 -14.243 38.703 1.00 79.38 134 THR A C 1
ATOM 1089 O O . THR A 1 134 ? -38.591 -15.140 38.288 1.00 79.38 134 THR A O 1
ATOM 1092 N N . ARG A 1 135 ? -36.633 -14.027 38.213 1.00 70.00 135 ARG A N 1
ATOM 1093 C CA . ARG A 1 135 ? -35.955 -14.908 37.258 1.00 70.00 135 ARG A CA 1
ATOM 1094 C C . ARG A 1 135 ? -35.237 -16.051 37.963 1.00 70.00 135 ARG A C 1
ATOM 1096 O O . ARG A 1 135 ? -35.299 -17.170 37.411 1.00 70.00 135 ARG A O 1
#

Solvent-accessible surface area (backbone atoms only — not comparable to full-atom values): 8242 Å² total; per-residue (Å²): 105,50,67,59,50,37,53,52,48,72,72,36,72,68,47,50,36,52,90,51,87,88,54,93,78,59,96,55,68,44,66,80,63,40,69,66,54,40,42,49,45,54,52,21,47,62,70,72,72,52,66,93,78,73,72,73,34,71,70,50,41,54,54,48,51,55,48,48,54,51,33,52,52,54,49,51,53,52,51,50,53,49,48,51,54,74,68,53,74,76,78,67,67,84,61,85,46,71,64,51,49,64,72,46,86,88,67,89,82,86,69,61,87,89,38,72,69,42,50,47,31,72,71,44,90,47,70,67,42,38,54,60,61,76,106

InterPro domains:
  IPR001320 Ionotropic glutamate receptor, C-terminal [PF00060] (2-106)
  IPR052192 Ionotropic receptor [PTHR42643] (33-130)

Foldseek 3Di:
DLVVLLVVLVVDPVQFDAPDPVDPDHPGTDHPRDSVVSVVQLVCLLVVNHDPDDDDDPVSVVVSVVSSVVSVVVVVVVVVVVVVVVPPPPPVVCDPDLQSVLVDPPDDDDDPPPDPVLVCLVPDPDPSSVSNNVD